Protein AF-A0A9D6HXP7-F1 (afdb_monomer_lite)

pLDDT: mean 89.32, std 8.91, range [47.25, 97.12]

Sequence (141 aa):
MLRRIKGFTLIELMIVIAIIAILAMILVPNFLKARAQGQYSACQSNAKNIATALEMYSTDNDGHYPVSGATGTALLVSGNYIKTAMPKCPSAGTDTFSAQYKSASNPDTYSFYCTGSSHKQVLGNTDGPYVSDGQVYRLKQ

Secondary structure (DSSP, 8-state):
-----PPPPHHHHHHHHHHHHHHHHHHHHHHHHHHHHHHHHHHHHHHHHHHHHHHHHHHHTTTPPPPSSHHHHHHHHHTTSSSSSPPPPTTTSS--HHHH-EEEETTEEEEEE---HHHHHHHTS----EEETTEEE----

Foldseek 3Di:
DDDPDDDDDPVNVVVVVVVVVVVCVVVVVVVVLVVLVVLQVVQVVLVLLLLQLQVVVCVVVVNAGFAAALVRSVCSDVVCSDPHDRDARPAVRGDQFRHFWHFDVVVTKIKTAGDGPSQCSVLVHDTGQIDIPSDGDRPHD

Radius of gyration: 24.06 Å; chains: 1; bounding box: 82×29×58 Å

Structure (mmCIF, N/CA/C/O backbone):
data_AF-A0A9D6HXP7-F1
#
_entry.id   AF-A0A9D6HXP7-F1
#
loop_
_atom_site.group_PDB
_atom_site.id
_atom_site.type_symbol
_atom_site.label_atom_id
_atom_site.label_alt_id
_atom_site.label_comp_id
_atom_site.label_asym_id
_atom_site.label_entity_id
_atom_site.label_seq_id
_atom_site.pdbx_PDB_ins_code
_atom_site.Cartn_x
_atom_site.Cartn_y
_atom_site.Cartn_z
_atom_site.occupancy
_atom_site.B_iso_or_equiv
_atom_site.auth_seq_id
_atom_site.auth_comp_id
_atom_site.auth_asym_id
_atom_site.auth_atom_id
_atom_site.pdbx_PDB_model_num
ATOM 1 N N . MET A 1 1 ? -61.095 18.741 22.597 1.00 51.03 1 MET A N 1
ATOM 2 C CA . MET A 1 1 ? -60.525 17.567 23.296 1.00 51.03 1 MET A CA 1
ATOM 3 C C . MET A 1 1 ? -59.002 17.682 23.236 1.00 51.03 1 MET A C 1
ATOM 5 O O . MET A 1 1 ? -58.414 17.368 22.211 1.00 51.03 1 MET A O 1
ATOM 9 N N . LEU A 1 2 ? -58.366 18.265 24.259 1.00 60.69 2 LEU A N 1
ATOM 10 C CA . LEU A 1 2 ? -56.913 18.485 24.270 1.00 60.69 2 LEU A CA 1
ATOM 11 C C . LEU A 1 2 ? -56.204 17.172 24.621 1.00 60.69 2 LEU A C 1
ATOM 13 O O . LEU A 1 2 ? -56.319 16.660 25.733 1.00 60.69 2 LEU A O 1
ATOM 17 N N . ARG A 1 3 ? -55.510 16.603 23.634 1.00 68.75 3 ARG A N 1
ATOM 18 C CA . ARG A 1 3 ? -54.715 15.376 23.758 1.00 68.75 3 ARG A CA 1
ATOM 19 C C . ARG A 1 3 ? -53.552 15.647 24.723 1.00 68.75 3 ARG A C 1
ATOM 21 O O . ARG A 1 3 ? -52.686 16.459 24.413 1.00 68.75 3 ARG A O 1
ATOM 28 N N . ARG A 1 4 ? -53.514 14.980 25.885 1.00 67.00 4 ARG A N 1
ATOM 29 C CA . ARG A 1 4 ? -52.325 14.985 26.757 1.00 67.00 4 ARG A CA 1
ATOM 30 C C . ARG A 1 4 ? -51.175 14.310 26.015 1.00 67.00 4 ARG A C 1
ATOM 32 O O . ARG A 1 4 ? -51.197 13.098 25.809 1.00 67.00 4 ARG A O 1
ATOM 39 N N . ILE A 1 5 ? -50.183 15.096 25.621 1.00 69.00 5 ILE A N 1
ATOM 40 C CA . ILE A 1 5 ? -48.919 14.592 25.093 1.00 69.00 5 ILE A CA 1
ATOM 41 C C . ILE A 1 5 ? -48.111 14.115 26.306 1.00 69.00 5 ILE A C 1
ATOM 43 O O . ILE A 1 5 ? -47.814 14.906 27.200 1.00 69.00 5 ILE A O 1
ATOM 47 N N . LYS A 1 6 ? -47.825 12.812 26.396 1.00 76.56 6 LYS A N 1
ATOM 48 C CA . LYS A 1 6 ? -46.906 12.271 27.410 1.00 76.56 6 LYS A CA 1
ATOM 49 C C . LYS A 1 6 ? -45.496 12.790 27.098 1.00 76.56 6 LYS A C 1
ATOM 51 O O . LYS A 1 6 ? -45.008 12.567 25.995 1.00 76.56 6 LYS A O 1
ATOM 56 N N . GLY A 1 7 ? -44.881 13.504 28.040 1.00 78.12 7 GLY A N 1
ATOM 57 C CA . GLY A 1 7 ? -43.479 13.923 27.953 1.00 78.12 7 GLY A CA 1
ATOM 58 C C . GLY A 1 7 ? -42.528 12.784 28.330 1.00 78.12 7 GLY A C 1
ATOM 59 O O . GLY A 1 7 ? -42.898 11.913 29.115 1.00 78.12 7 GLY A O 1
ATOM 60 N N . PHE A 1 8 ? -41.320 12.79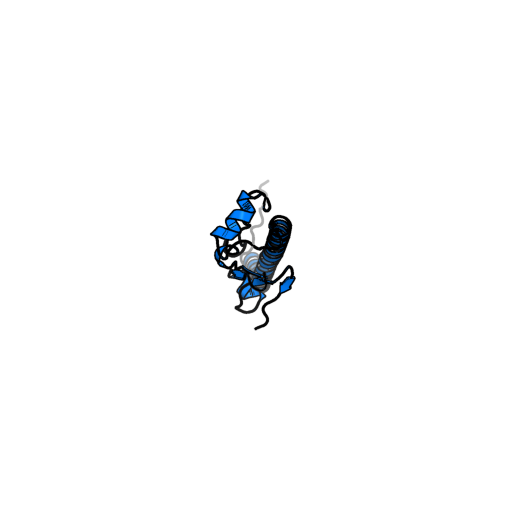8 27.766 1.00 80.56 8 PHE A N 1
ATOM 61 C CA . PHE A 1 8 ? -40.235 11.878 28.121 1.00 80.56 8 PHE A CA 1
ATOM 62 C C . PHE A 1 8 ? -39.767 12.136 29.559 1.00 80.56 8 PHE A C 1
ATOM 64 O O . PHE A 1 8 ? -39.619 13.294 29.958 1.00 80.56 8 PHE A O 1
ATOM 71 N N . THR A 1 9 ? -39.507 11.084 30.336 1.00 91.00 9 THR A N 1
ATOM 72 C CA . THR A 1 9 ? -38.890 11.255 31.657 1.00 91.00 9 THR A CA 1
ATOM 73 C C . THR A 1 9 ? -37.378 11.459 31.517 1.00 91.00 9 THR A C 1
ATOM 75 O O . THR A 1 9 ? -36.731 10.883 30.640 1.00 91.00 9 THR A O 1
ATOM 78 N N . LEU A 1 10 ? -36.783 12.277 32.394 1.00 89.38 10 LEU A N 1
ATOM 79 C CA . LEU A 1 10 ? -35.327 12.489 32.422 1.00 89.38 10 LEU A CA 1
ATOM 80 C C . LEU A 1 10 ? -34.560 11.172 32.621 1.00 89.38 10 LEU A C 1
ATOM 82 O O . LEU A 1 10 ? -33.501 10.978 32.029 1.00 89.38 10 LEU A O 1
ATOM 86 N N . ILE A 1 11 ? -35.117 10.256 33.418 1.00 93.06 11 ILE A N 1
ATOM 87 C CA . ILE A 1 11 ? -34.499 8.960 33.701 1.00 93.06 11 ILE A CA 1
ATOM 88 C C . ILE A 1 11 ? -34.509 8.026 32.484 1.00 93.06 11 ILE A C 1
ATOM 90 O O . ILE A 1 11 ? -33.498 7.377 32.224 1.00 93.06 11 ILE A O 1
ATOM 94 N N . GLU A 1 12 ? -35.589 8.006 31.692 1.00 91.62 12 GLU A N 1
ATOM 95 C CA . GLU A 1 12 ? -35.627 7.247 30.432 1.00 91.62 12 GLU A CA 1
ATOM 96 C C . GLU A 1 12 ? -34.541 7.727 29.472 1.00 91.62 12 GLU A C 1
ATOM 98 O O . GLU A 1 12 ? -33.840 6.911 28.877 1.00 91.62 12 GLU A O 1
ATOM 103 N N . LEU A 1 13 ? -34.341 9.043 29.362 1.00 90.81 13 LEU A N 1
ATOM 104 C CA . LEU A 1 13 ? -33.300 9.588 28.495 1.00 90.81 13 LEU A CA 1
ATOM 105 C C . LEU A 1 13 ? -31.888 9.257 29.012 1.00 90.81 13 LEU A C 1
ATOM 107 O O . LEU A 1 13 ? -31.019 8.901 28.215 1.00 90.81 13 LEU A O 1
ATOM 111 N N . MET A 1 14 ? -31.658 9.323 30.329 1.00 93.25 14 MET A N 1
ATOM 112 C CA . MET A 1 14 ? -30.351 9.012 30.927 1.00 93.25 14 MET A CA 1
ATOM 113 C C . MET A 1 14 ? -29.926 7.556 30.708 1.00 93.25 14 MET A C 1
ATOM 115 O O . MET A 1 14 ? -28.765 7.299 30.391 1.00 93.25 14 MET A O 1
ATOM 119 N N . ILE A 1 15 ? -30.845 6.599 30.844 1.00 95.19 15 ILE A N 1
ATOM 120 C CA . ILE A 1 15 ? -30.519 5.178 30.644 1.00 95.19 15 ILE A CA 1
ATOM 121 C C . ILE A 1 15 ? -30.169 4.911 29.174 1.00 95.19 15 ILE A C 1
ATOM 123 O O . ILE A 1 15 ? -29.226 4.175 28.884 1.00 95.19 15 ILE A O 1
ATOM 127 N N . VAL A 1 16 ? -30.872 5.550 28.234 1.00 95.75 16 VAL A N 1
ATOM 128 C CA . VAL A 1 16 ? -30.620 5.379 26.796 1.00 95.75 16 VAL A CA 1
ATOM 129 C C . VAL A 1 16 ? -29.220 5.855 26.414 1.00 95.75 16 VAL A C 1
ATOM 131 O O . VAL A 1 16 ? -28.476 5.113 25.770 1.00 95.75 16 VAL A O 1
ATOM 134 N N . ILE A 1 17 ? -28.819 7.055 26.845 1.00 96.25 17 ILE A N 1
ATOM 135 C CA . ILE A 1 17 ? -27.473 7.563 26.540 1.00 96.25 17 ILE A CA 1
ATOM 136 C C . ILE A 1 17 ? -26.381 6.726 27.218 1.00 96.25 17 ILE A C 1
ATOM 138 O O . ILE A 1 17 ? -25.320 6.532 26.626 1.00 96.25 17 ILE A O 1
ATOM 142 N N . ALA A 1 18 ? -26.648 6.175 28.409 1.00 96.44 18 ALA A N 1
ATOM 143 C CA . ALA A 1 18 ? -25.711 5.298 29.105 1.00 96.44 18 ALA A CA 1
ATOM 144 C C . ALA A 1 18 ? -25.451 4.005 28.316 1.00 96.44 18 ALA A C 1
ATOM 146 O O . ALA A 1 18 ? -24.300 3.614 28.130 1.00 96.44 18 ALA A O 1
ATOM 147 N N . ILE A 1 19 ? -26.502 3.375 27.782 1.00 96.62 19 ILE A N 1
ATOM 148 C CA . ILE A 1 19 ? -26.364 2.160 26.965 1.00 96.62 19 ILE A CA 1
ATOM 149 C C . ILE A 1 19 ? -25.636 2.469 25.648 1.00 96.62 19 ILE A C 1
ATOM 151 O O . ILE A 1 19 ? -24.715 1.740 25.275 1.00 96.62 19 ILE A O 1
ATOM 155 N N . ILE A 1 20 ? -25.984 3.568 24.965 1.00 96.75 20 ILE A N 1
ATOM 156 C CA . ILE A 1 20 ? -25.305 3.987 23.725 1.00 96.75 20 ILE A CA 1
ATOM 157 C C . ILE A 1 20 ? -23.809 4.228 23.976 1.00 96.75 20 ILE A C 1
ATOM 159 O O . ILE A 1 20 ? -22.985 3.801 23.168 1.00 96.75 20 ILE A O 1
ATOM 163 N N . ALA A 1 21 ? -23.443 4.857 25.098 1.00 96.94 21 ALA A N 1
ATOM 164 C CA . ALA A 1 21 ? -22.048 5.119 25.446 1.00 96.94 21 ALA A CA 1
ATOM 165 C C . ALA A 1 21 ? -21.233 3.825 25.617 1.00 96.94 21 ALA A C 1
ATOM 167 O O . ALA A 1 21 ? -20.122 3.729 25.093 1.00 96.94 21 ALA A O 1
ATOM 168 N N . ILE A 1 22 ? -21.794 2.813 26.288 1.00 96.38 22 ILE A N 1
ATOM 169 C CA . ILE A 1 22 ? -21.139 1.508 26.474 1.00 96.38 22 ILE A CA 1
ATOM 170 C C . ILE A 1 22 ? -20.915 0.820 25.120 1.00 96.38 22 ILE A C 1
ATOM 172 O O . ILE A 1 22 ? -19.812 0.350 24.835 1.00 96.38 22 ILE A O 1
ATOM 176 N N . LEU A 1 23 ? -21.935 0.803 24.256 1.00 97.12 23 LEU A N 1
ATOM 177 C CA . LEU A 1 23 ? -21.834 0.190 22.929 1.00 97.12 23 LEU A CA 1
ATOM 178 C C . LEU A 1 23 ? -20.821 0.918 22.035 1.00 97.12 23 LEU A C 1
ATOM 180 O O . LEU A 1 23 ? -20.002 0.276 21.373 1.00 97.12 23 LEU A O 1
ATOM 184 N N . ALA A 1 24 ? -20.834 2.253 22.041 1.00 95.94 24 ALA A N 1
ATOM 185 C CA . ALA A 1 24 ? -19.909 3.066 21.258 1.00 95.94 24 ALA A CA 1
ATOM 186 C C . ALA A 1 24 ? -18.447 2.832 21.671 1.00 95.94 24 ALA A C 1
ATOM 188 O O . ALA A 1 24 ? -17.575 2.744 20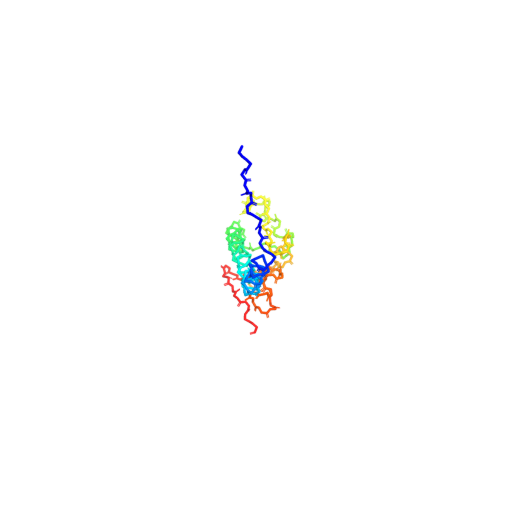.806 1.00 95.94 24 ALA A O 1
ATOM 189 N N . MET A 1 25 ? -18.178 2.666 22.970 1.00 95.88 25 MET A N 1
ATOM 190 C CA . MET A 1 25 ? -16.825 2.459 23.493 1.00 95.88 25 MET A CA 1
ATOM 191 C C . MET A 1 25 ? -16.169 1.177 22.951 1.00 95.88 25 MET A C 1
ATOM 193 O O . MET A 1 25 ? -14.976 1.175 22.658 1.00 95.88 25 MET A O 1
ATOM 197 N N . ILE A 1 26 ? -16.948 0.110 22.751 1.00 94.94 26 ILE A N 1
ATOM 198 C CA . ILE A 1 26 ? -16.467 -1.153 22.163 1.00 94.94 26 ILE A CA 1
ATOM 199 C C . ILE A 1 26 ? -16.375 -1.045 20.633 1.00 94.94 26 ILE A C 1
ATOM 201 O O . ILE A 1 26 ? -15.443 -1.562 20.012 1.00 94.94 26 ILE A O 1
ATOM 205 N N . LEU A 1 27 ? -17.335 -0.361 20.007 1.00 95.31 27 LEU A N 1
ATOM 206 C CA . LEU A 1 27 ? -17.472 -0.324 18.552 1.00 95.31 27 LEU A CA 1
ATOM 207 C C . LEU A 1 27 ? -16.426 0.570 17.872 1.00 95.31 27 LEU A C 1
ATOM 209 O O . LEU A 1 27 ? -15.866 0.177 16.848 1.00 95.31 27 LEU A O 1
ATOM 213 N N . VAL A 1 28 ? -16.127 1.746 18.432 1.00 94.25 28 VAL A N 1
ATOM 214 C CA . VAL A 1 28 ? -15.201 2.729 17.839 1.00 94.25 28 VAL A CA 1
ATOM 215 C C . VAL A 1 28 ? -13.797 2.165 17.557 1.00 94.25 28 VAL A C 1
ATOM 217 O O . VAL A 1 28 ? -13.358 2.274 16.408 1.00 94.25 28 VAL A O 1
ATOM 220 N N . PRO A 1 29 ? -13.073 1.539 18.509 1.00 91.31 29 PRO A N 1
ATOM 221 C CA . PRO A 1 29 ? -11.726 1.034 18.231 1.00 91.31 29 PRO A CA 1
ATOM 222 C C . PRO A 1 29 ? -11.730 -0.069 17.164 1.00 91.31 29 PRO A C 1
ATOM 224 O O . PRO A 1 29 ? -10.848 -0.106 16.301 1.00 91.31 29 PRO A O 1
ATOM 227 N N . ASN A 1 30 ? -12.750 -0.932 17.168 1.00 93.69 30 ASN A N 1
ATOM 228 C CA . ASN A 1 30 ? -12.880 -1.990 16.171 1.00 93.69 30 ASN A CA 1
ATOM 229 C C . ASN A 1 30 ? -13.182 -1.423 14.773 1.00 93.69 30 ASN A C 1
ATOM 231 O O . ASN A 1 30 ? -12.584 -1.847 13.784 1.00 93.69 30 ASN A O 1
ATOM 235 N N . PHE A 1 31 ? -14.051 -0.413 14.690 1.00 93.88 31 PHE A N 1
ATOM 236 C CA . PHE A 1 31 ? -14.367 0.275 13.440 1.00 93.88 31 PHE A CA 1
ATOM 237 C C . PHE A 1 31 ? -13.140 0.967 12.832 1.00 93.88 31 PHE A C 1
ATOM 239 O O . PHE A 1 31 ? -12.899 0.851 11.629 1.00 93.88 31 PHE A O 1
ATOM 246 N N . LEU A 1 32 ? -12.319 1.633 13.651 1.00 92.75 32 LEU A N 1
ATOM 247 C CA . LEU A 1 32 ? -11.080 2.265 13.186 1.00 92.75 32 LEU A CA 1
ATOM 248 C C . LEU A 1 32 ? -10.098 1.235 12.612 1.00 92.75 32 LEU A C 1
ATOM 250 O O . LEU A 1 32 ? -9.538 1.459 11.537 1.00 92.75 32 LEU A O 1
ATOM 254 N N . LYS A 1 33 ? -9.944 0.080 13.271 1.00 91.94 33 LYS A N 1
ATOM 255 C CA . LYS A 1 33 ? -9.107 -1.020 12.772 1.00 91.94 33 LYS A CA 1
ATOM 256 C C . LYS A 1 33 ? -9.640 -1.595 11.457 1.00 91.94 33 LYS A C 1
ATOM 258 O O . LYS A 1 33 ? -8.869 -1.798 10.521 1.00 91.94 33 LYS A O 1
ATOM 263 N N . ALA A 1 34 ? -10.951 -1.818 11.359 1.00 94.44 34 ALA A N 1
ATOM 264 C CA . ALA A 1 34 ? -11.589 -2.315 10.141 1.00 94.44 34 ALA A CA 1
ATOM 265 C C . ALA A 1 34 ? -11.416 -1.339 8.965 1.00 94.44 34 ALA A C 1
ATOM 267 O O . ALA A 1 34 ? -11.077 -1.750 7.855 1.00 94.44 34 ALA A O 1
ATOM 268 N N . ARG A 1 35 ? -11.566 -0.032 9.214 1.00 94.44 35 ARG A N 1
ATOM 269 C CA . ARG A 1 35 ? -11.321 1.012 8.211 1.00 94.44 35 ARG A CA 1
ATOM 270 C C . ARG A 1 35 ? -9.869 1.011 7.732 1.00 94.44 35 ARG A C 1
ATOM 272 O O . ARG A 1 35 ? -9.636 1.064 6.525 1.00 94.44 35 ARG A O 1
ATOM 279 N N . ALA A 1 36 ? -8.909 0.919 8.653 1.00 94.00 36 ALA A N 1
ATOM 280 C CA . ALA A 1 36 ? -7.489 0.850 8.316 1.00 94.00 36 ALA A CA 1
ATOM 281 C C . ALA A 1 36 ? -7.167 -0.385 7.457 1.00 94.00 36 ALA A C 1
ATOM 283 O O . ALA A 1 36 ? -6.470 -0.274 6.447 1.00 94.00 36 ALA A O 1
ATOM 284 N N . GLN A 1 37 ? -7.748 -1.540 7.798 1.00 93.38 37 GLN A N 1
ATOM 285 C CA . GLN A 1 37 ? -7.630 -2.768 7.011 1.00 93.38 37 GLN A CA 1
ATOM 286 C C . GLN A 1 37 ? -8.212 -2.611 5.598 1.00 93.38 37 GLN A C 1
ATOM 288 O O . GLN A 1 37 ? -7.598 -3.065 4.632 1.00 93.38 37 GLN A O 1
ATOM 293 N N . GLY A 1 38 ? -9.360 -1.939 5.458 1.00 94.94 38 GLY A N 1
ATOM 294 C CA . GLY A 1 38 ? -9.967 -1.645 4.157 1.00 94.94 38 GLY A CA 1
ATOM 295 C C . GLY A 1 38 ? -9.089 -0.741 3.288 1.00 94.94 38 GLY A C 1
ATOM 296 O O . GLY A 1 38 ? -8.857 -1.040 2.118 1.00 94.94 38 GLY A O 1
ATOM 297 N N . GLN A 1 39 ? -8.522 0.320 3.871 1.00 94.88 39 GLN A N 1
ATOM 298 C CA . GLN A 1 39 ? -7.572 1.195 3.173 1.00 94.88 39 GLN A CA 1
ATOM 299 C C . GLN A 1 39 ? -6.308 0.438 2.741 1.00 94.88 39 GLN A C 1
ATOM 301 O O . GLN A 1 39 ? -5.849 0.608 1.614 1.00 94.88 39 GLN A O 1
ATOM 306 N N . TYR A 1 40 ? -5.773 -0.432 3.601 1.00 93.12 40 TYR A N 1
ATOM 307 C CA . TYR A 1 40 ? -4.614 -1.260 3.269 1.00 93.12 40 TYR A CA 1
ATOM 308 C C . TYR A 1 40 ? -4.912 -2.266 2.143 1.00 93.12 40 TYR A C 1
ATOM 310 O O . TYR A 1 40 ? -4.103 -2.431 1.231 1.00 93.12 40 TYR A O 1
ATOM 318 N N . SER A 1 41 ? -6.089 -2.896 2.147 1.00 93.25 41 SER A N 1
ATOM 319 C CA . SER A 1 41 ? -6.522 -3.801 1.070 1.00 93.25 41 SER A CA 1
ATOM 320 C C . SER A 1 41 ? -6.673 -3.077 -0.277 1.00 93.25 41 SER A C 1
ATOM 322 O O . SER A 1 41 ? -6.274 -3.599 -1.323 1.00 93.25 41 SER A O 1
ATOM 324 N N . ALA A 1 42 ? -7.158 -1.834 -0.260 1.00 93.94 42 ALA A N 1
ATOM 325 C CA . ALA A 1 42 ? -7.178 -0.987 -1.448 1.00 93.94 42 ALA A CA 1
ATOM 326 C C . ALA A 1 42 ? -5.754 -0.658 -1.943 1.00 93.94 42 ALA A C 1
ATOM 328 O O . ALA A 1 42 ? -5.484 -0.787 -3.136 1.00 93.94 42 ALA A O 1
ATOM 329 N N . CYS A 1 43 ? -4.809 -0.342 -1.045 1.00 93.31 43 CYS A N 1
ATOM 330 C CA . CYS A 1 43 ? -3.393 -0.187 -1.411 1.00 93.31 43 CYS A CA 1
ATOM 331 C C . CYS A 1 43 ? -2.794 -1.453 -2.035 1.00 93.31 43 CYS A C 1
ATOM 333 O O . CYS A 1 43 ? -2.038 -1.345 -2.994 1.00 93.31 43 CYS A O 1
ATOM 335 N N . GLN A 1 44 ? -3.133 -2.646 -1.538 1.00 92.38 44 GLN A N 1
ATOM 336 C CA . GLN A 1 44 ? -2.701 -3.912 -2.148 1.00 92.38 44 GLN A CA 1
ATOM 337 C C . GLN A 1 44 ? -3.210 -4.076 -3.577 1.00 92.38 44 GLN A C 1
ATOM 339 O O . GLN A 1 44 ? -2.461 -4.516 -4.444 1.00 92.38 44 GLN A O 1
ATOM 344 N N . SER A 1 45 ? -4.458 -3.697 -3.835 1.00 93.31 45 SER A N 1
ATOM 345 C CA . SER A 1 45 ? -5.029 -3.748 -5.184 1.00 93.31 45 SER A CA 1
ATOM 346 C C . SER A 1 45 ? -4.327 -2.759 -6.118 1.00 93.31 45 SER A C 1
ATOM 348 O O . SER A 1 45 ? -3.925 -3.125 -7.219 1.00 93.31 45 SER A O 1
ATOM 350 N N . ASN A 1 46 ? -4.080 -1.535 -5.643 1.00 93.19 46 ASN A N 1
ATOM 351 C CA . ASN A 1 46 ? -3.310 -0.530 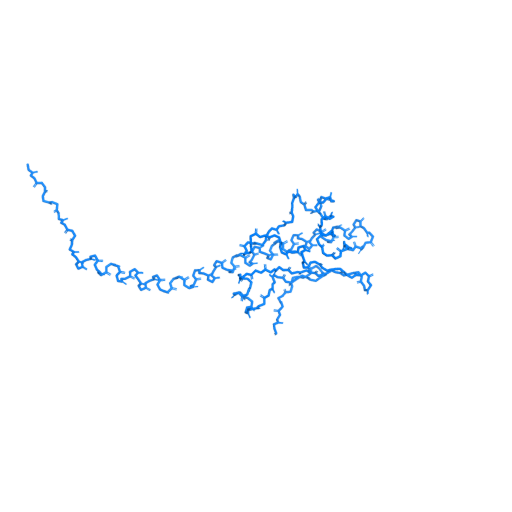-6.378 1.00 93.19 46 ASN A CA 1
ATOM 352 C C . ASN A 1 46 ? -1.884 -1.011 -6.682 1.00 93.19 46 ASN A C 1
ATOM 354 O O . ASN A 1 46 ? -1.420 -0.869 -7.808 1.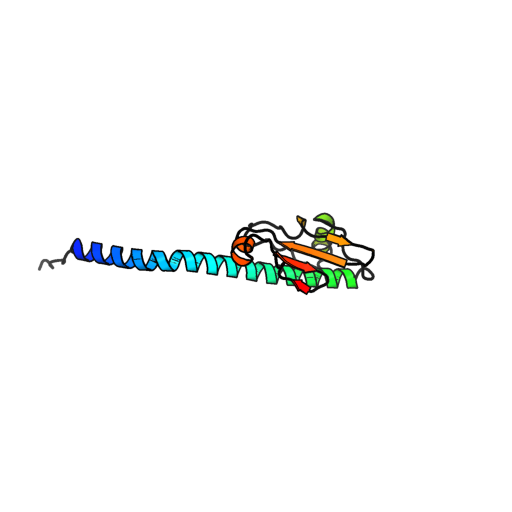00 93.19 46 ASN A O 1
ATOM 358 N N . ALA A 1 47 ? -1.215 -1.632 -5.708 1.00 93.06 47 ALA A N 1
ATOM 359 C CA . ALA A 1 47 ? 0.123 -2.182 -5.884 1.00 93.06 47 ALA A CA 1
ATOM 360 C C . ALA A 1 47 ? 0.157 -3.293 -6.944 1.00 93.06 47 ALA A C 1
ATOM 362 O O . ALA A 1 47 ? 1.046 -3.301 -7.784 1.00 93.06 47 ALA A O 1
ATOM 363 N N . LYS A 1 48 ? -0.836 -4.191 -6.972 1.00 92.50 48 LYS A N 1
ATOM 364 C CA . LYS A 1 48 ? -0.946 -5.216 -8.026 1.00 92.50 48 LYS A CA 1
ATOM 365 C C . LYS A 1 48 ? -1.153 -4.609 -9.415 1.00 92.50 48 LYS A C 1
ATOM 367 O O . LYS A 1 48 ? -0.551 -5.080 -10.376 1.00 92.50 48 LYS A O 1
ATOM 372 N N . ASN A 1 49 ? -1.963 -3.556 -9.518 1.00 92.81 49 ASN A N 1
ATOM 373 C CA . ASN A 1 49 ? -2.170 -2.849 -10.783 1.00 92.81 49 ASN A CA 1
ATOM 374 C C . ASN A 1 49 ? -0.870 -2.195 -11.277 1.00 92.81 49 ASN A C 1
ATOM 376 O O . ASN A 1 49 ? -0.548 -2.305 -12.455 1.00 92.81 49 ASN A O 1
ATOM 380 N N . ILE A 1 50 ? -0.100 -1.568 -10.379 1.00 93.31 50 ILE A N 1
ATOM 381 C CA . ILE A 1 50 ? 1.213 -0.990 -10.711 1.00 93.31 50 ILE A CA 1
ATOM 382 C C . ILE A 1 50 ? 2.206 -2.083 -11.117 1.00 93.31 50 ILE A C 1
ATOM 384 O O . ILE A 1 50 ? 2.900 -1.924 -12.112 1.00 93.31 50 ILE A O 1
ATOM 388 N N . ALA A 1 51 ? 2.259 -3.196 -10.379 1.00 93.50 51 ALA A N 1
ATOM 389 C CA . ALA A 1 51 ? 3.115 -4.331 -10.717 1.00 93.50 51 ALA A CA 1
ATOM 390 C C . ALA A 1 51 ? 2.801 -4.854 -12.125 1.00 93.50 51 ALA A C 1
ATOM 392 O O . ALA A 1 51 ? 3.694 -4.974 -12.947 1.00 93.50 51 ALA A O 1
ATOM 393 N N . THR A 1 52 ? 1.518 -5.047 -12.439 1.00 93.50 52 THR A N 1
ATOM 394 C CA . THR A 1 52 ? 1.084 -5.467 -13.782 1.00 93.50 52 THR A CA 1
ATOM 395 C C . THR A 1 52 ? 1.519 -4.463 -14.855 1.00 93.50 52 THR A C 1
ATOM 397 O O . THR A 1 52 ? 1.997 -4.863 -15.909 1.00 93.50 52 THR A O 1
ATOM 400 N N . ALA A 1 53 ? 1.401 -3.160 -14.586 1.00 94.12 53 ALA A N 1
ATOM 401 C CA . ALA A 1 53 ? 1.854 -2.120 -15.509 1.00 94.12 53 ALA A CA 1
ATOM 402 C C . ALA A 1 53 ? 3.380 -2.130 -15.719 1.00 94.12 53 ALA A C 1
ATOM 404 O O . ALA A 1 53 ? 3.839 -1.872 -16.828 1.00 94.12 53 ALA A O 1
ATOM 405 N N . LEU A 1 54 ? 4.162 -2.437 -14.680 1.00 94.00 54 LEU A N 1
ATOM 406 C CA . LEU A 1 54 ? 5.619 -2.573 -14.766 1.00 94.00 54 LEU A CA 1
ATOM 407 C C . LEU A 1 54 ? 6.036 -3.798 -15.584 1.00 94.00 54 LEU A C 1
ATOM 409 O O . LEU A 1 54 ? 6.939 -3.684 -16.404 1.00 94.00 54 LEU A O 1
ATOM 413 N N . GLU A 1 55 ? 5.355 -4.931 -15.413 1.00 93.69 55 GLU A N 1
ATOM 414 C CA . GLU A 1 55 ? 5.584 -6.139 -16.220 1.00 93.69 55 GLU A CA 1
ATOM 415 C C . GLU A 1 55 ? 5.239 -5.905 -17.699 1.00 93.69 55 GLU A C 1
ATOM 417 O O . GLU A 1 55 ? 5.985 -6.301 -18.595 1.00 93.69 55 GLU A O 1
ATOM 422 N N . MET A 1 56 ? 4.135 -5.198 -17.972 1.00 93.94 56 MET A N 1
ATOM 423 C CA . MET A 1 56 ? 3.791 -4.781 -19.334 1.00 93.94 56 MET A CA 1
ATOM 424 C C . MET A 1 56 ? 4.860 -3.853 -19.924 1.00 93.94 56 MET A C 1
ATOM 426 O O . MET A 1 56 ? 5.293 -4.070 -21.050 1.00 93.94 56 MET A O 1
ATOM 430 N N . TYR A 1 57 ? 5.326 -2.862 -19.157 1.00 94.44 57 TYR A N 1
ATOM 431 C CA . TYR A 1 57 ? 6.403 -1.974 -19.594 1.00 94.44 57 TYR A CA 1
ATOM 432 C C . TYR A 1 57 ? 7.680 -2.757 -19.910 1.00 94.44 57 TYR A C 1
ATOM 434 O O . TYR A 1 57 ? 8.286 -2.532 -20.952 1.00 94.44 57 TYR A O 1
ATOM 442 N N . SER A 1 58 ? 8.086 -3.675 -19.032 1.00 93.88 58 SER A N 1
ATOM 443 C CA . SER A 1 58 ? 9.278 -4.507 -19.229 1.00 93.88 58 SER A CA 1
ATOM 444 C C . SER A 1 58 ? 9.168 -5.346 -20.503 1.00 93.88 58 SER A C 1
ATOM 446 O O . SER A 1 58 ? 10.107 -5.379 -21.295 1.00 93.88 58 SER A O 1
ATOM 448 N N . THR A 1 59 ? 7.991 -5.926 -20.762 1.00 93.69 59 THR A N 1
ATOM 449 C CA . THR A 1 59 ? 7.716 -6.682 -21.996 1.00 93.69 59 THR A CA 1
ATOM 450 C C . THR A 1 59 ? 7.928 -5.832 -23.254 1.00 93.69 59 THR A C 1
ATOM 452 O O . THR A 1 59 ? 8.489 -6.321 -24.231 1.00 93.69 59 THR A O 1
ATOM 455 N N . ASP A 1 60 ? 7.539 -4.557 -23.216 1.00 94.94 60 ASP A N 1
ATOM 456 C CA . ASP A 1 60 ? 7.663 -3.632 -24.349 1.00 94.94 60 ASP A CA 1
ATOM 457 C C . ASP A 1 60 ? 9.055 -2.963 -24.454 1.00 94.94 60 ASP A C 1
ATOM 459 O O . ASP A 1 60 ? 9.354 -2.332 -25.467 1.00 94.94 60 ASP A O 1
ATOM 463 N N . ASN A 1 61 ? 9.912 -3.080 -23.429 1.00 93.56 61 ASN A N 1
ATOM 464 C CA . ASN A 1 61 ? 11.225 -2.417 -23.336 1.00 93.56 61 ASN A CA 1
ATOM 465 C C . ASN A 1 61 ? 12.380 -3.420 -23.149 1.00 93.56 61 ASN A C 1
ATOM 467 O O . ASN A 1 61 ? 13.273 -3.200 -22.331 1.00 93.56 61 ASN A O 1
ATOM 471 N N . ASP A 1 62 ? 12.359 -4.530 -23.893 1.00 92.94 62 ASP A N 1
ATOM 472 C CA . ASP A 1 62 ? 13.426 -5.548 -23.919 1.00 92.94 62 ASP A CA 1
ATOM 473 C C . ASP A 1 62 ? 13.774 -6.154 -22.541 1.00 92.94 62 ASP A C 1
ATOM 475 O O . ASP A 1 62 ? 14.899 -6.581 -22.292 1.00 92.94 62 ASP A O 1
ATOM 479 N N . GLY A 1 63 ? 12.804 -6.210 -21.626 1.00 90.75 63 GLY A N 1
ATOM 480 C CA . GLY A 1 63 ? 12.989 -6.719 -20.266 1.00 90.75 63 GLY A CA 1
ATOM 481 C C . GLY A 1 63 ? 13.400 -5.657 -19.240 1.00 90.75 63 GLY A C 1
ATOM 482 O O . GLY A 1 63 ? 13.468 -5.961 -18.048 1.00 90.75 63 GLY A O 1
ATOM 483 N N . HIS A 1 64 ? 13.618 -4.406 -19.652 1.00 92.25 64 HIS A N 1
ATOM 484 C CA . HIS A 1 64 ? 14.071 -3.344 -18.757 1.00 92.25 64 HIS A CA 1
ATOM 485 C C . HIS A 1 64 ? 12.923 -2.632 -18.040 1.00 92.25 64 HIS A C 1
ATOM 487 O O . HIS A 1 64 ? 11.917 -2.234 -18.632 1.00 92.25 64 HIS A O 1
ATOM 493 N N . TYR A 1 65 ? 13.114 -2.387 -16.744 1.00 94.00 65 TYR A N 1
ATOM 494 C CA . TYR A 1 65 ? 12.177 -1.610 -15.939 1.00 94.00 65 TYR A CA 1
ATOM 495 C C . TYR A 1 65 ? 12.480 -0.103 -15.989 1.00 94.00 65 TYR A C 1
ATOM 497 O O . TYR A 1 65 ? 13.629 0.302 -16.185 1.00 94.00 65 TYR A O 1
ATOM 505 N N . PRO A 1 66 ? 11.477 0.766 -15.750 1.00 93.75 66 PRO A N 1
ATOM 506 C CA . PRO A 1 66 ? 11.693 2.207 -15.674 1.00 93.75 66 PRO A CA 1
ATOM 507 C C . PRO A 1 66 ? 12.718 2.590 -14.603 1.00 93.75 66 PRO A C 1
ATOM 509 O O . PRO A 1 66 ? 12.846 1.907 -13.585 1.00 93.75 66 PRO A O 1
ATOM 512 N N . VAL A 1 67 ? 13.390 3.730 -14.778 1.00 93.56 67 VAL A N 1
ATOM 513 C CA . VAL A 1 67 ? 14.353 4.269 -13.799 1.00 93.56 67 VAL A CA 1
ATOM 514 C C . VAL A 1 67 ? 13.714 4.562 -12.437 1.00 93.56 67 VAL A C 1
ATOM 516 O O . VAL A 1 67 ? 12.550 4.935 -12.347 1.00 93.56 67 VAL A O 1
ATOM 519 N N . SER A 1 68 ? 14.483 4.436 -11.360 1.00 94.19 68 SER A N 1
ATOM 520 C CA . SER A 1 68 ? 13.995 4.671 -9.995 1.00 94.19 68 SER A CA 1
ATOM 521 C C . SER A 1 68 ? 13.320 6.042 -9.801 1.00 94.19 68 SER A C 1
ATOM 523 O O . SER A 1 68 ? 13.729 7.054 -10.371 1.00 94.19 68 SER A O 1
ATOM 525 N N . GLY A 1 69 ? 12.347 6.090 -8.889 1.00 91.31 69 GLY A N 1
ATOM 526 C CA . GLY A 1 69 ? 11.646 7.305 -8.479 1.00 91.31 69 GLY A CA 1
ATOM 527 C C . GLY A 1 69 ? 10.534 7.769 -9.425 1.00 91.31 69 GLY A C 1
ATOM 528 O O . GLY A 1 69 ? 10.151 7.087 -10.376 1.00 91.31 69 GLY A O 1
ATOM 529 N N . ALA A 1 70 ? 10.026 8.975 -9.146 1.00 89.31 70 ALA A N 1
ATOM 530 C CA . ALA A 1 70 ? 8.829 9.520 -9.786 1.00 89.31 70 ALA A CA 1
ATOM 531 C C . ALA A 1 70 ? 8.946 9.657 -11.313 1.00 89.31 70 ALA A C 1
ATOM 533 O O . ALA A 1 70 ? 7.958 9.487 -12.027 1.00 89.31 70 ALA A O 1
ATOM 534 N N . THR A 1 71 ? 10.152 9.938 -11.811 1.00 90.25 71 THR A N 1
ATOM 535 C CA . THR A 1 71 ? 10.417 10.099 -13.243 1.00 90.25 71 THR A CA 1
ATOM 536 C C . THR A 1 71 ? 10.174 8.807 -14.015 1.00 90.25 71 THR A C 1
ATOM 538 O O . THR A 1 71 ? 9.509 8.845 -15.045 1.00 90.25 71 THR A O 1
ATOM 541 N N . GLY A 1 72 ? 10.650 7.656 -13.526 1.00 89.19 72 GLY A N 1
ATOM 542 C CA . GLY A 1 72 ? 10.410 6.395 -14.230 1.00 89.19 72 GLY A CA 1
ATOM 543 C C . GLY A 1 72 ? 8.968 5.937 -14.107 1.00 89.19 72 GLY A C 1
ATOM 544 O O . GLY A 1 72 ? 8.375 5.500 -15.086 1.00 89.19 72 GLY A O 1
ATOM 545 N N . THR A 1 73 ? 8.336 6.139 -12.954 1.00 90.44 73 THR A N 1
ATOM 546 C CA . THR A 1 73 ? 6.908 5.843 -12.826 1.00 90.44 73 THR A CA 1
ATOM 547 C C . THR A 1 73 ? 6.010 6.738 -13.681 1.00 90.44 73 THR A C 1
ATOM 549 O O . THR A 1 73 ? 4.919 6.319 -14.061 1.00 90.44 73 THR A O 1
ATOM 552 N N . ALA A 1 74 ? 6.451 7.949 -14.035 1.00 92.12 74 ALA A N 1
ATOM 553 C CA . ALA A 1 74 ? 5.726 8.801 -14.975 1.00 92.12 74 ALA A CA 1
ATOM 554 C C . ALA A 1 74 ? 5.673 8.191 -16.387 1.00 92.12 74 ALA A C 1
ATOM 556 O O . ALA A 1 74 ? 4.685 8.404 -17.088 1.00 92.12 74 ALA A O 1
ATOM 557 N N . LEU A 1 75 ? 6.667 7.375 -16.768 1.00 92.06 75 LEU A N 1
ATOM 558 C CA . LEU A 1 75 ? 6.675 6.639 -18.038 1.00 92.06 75 LEU A CA 1
ATOM 559 C C . LEU A 1 75 ? 5.551 5.600 -18.117 1.00 92.06 75 LEU A C 1
ATOM 561 O O . LEU A 1 75 ? 5.027 5.338 -19.194 1.00 92.06 75 LEU A O 1
ATOM 565 N N . LEU A 1 76 ? 5.123 5.053 -16.975 1.00 91.62 76 LEU A N 1
ATOM 566 C CA . LEU A 1 76 ? 3.981 4.135 -16.918 1.00 91.62 76 LEU A CA 1
ATOM 567 C C . LEU A 1 76 ? 2.668 4.843 -17.266 1.00 91.62 76 LEU A C 1
ATOM 569 O O . LEU A 1 76 ? 1.761 4.245 -17.842 1.00 91.62 76 LEU A O 1
ATOM 573 N N . VAL A 1 77 ? 2.562 6.125 -16.915 1.00 91.88 77 VAL A N 1
ATOM 574 C CA . VAL A 1 77 ? 1.380 6.940 -17.207 1.00 91.88 77 VAL A CA 1
ATOM 575 C C . VAL A 1 77 ? 1.440 7.464 -18.640 1.00 91.88 77 VAL A C 1
ATOM 577 O O . VAL A 1 77 ? 0.471 7.314 -19.378 1.00 91.88 77 VAL A O 1
ATOM 580 N N . SER A 1 78 ? 2.572 8.032 -19.069 1.00 90.81 78 SER A N 1
ATOM 581 C CA . SER A 1 78 ? 2.717 8.557 -20.435 1.00 90.81 78 SER A CA 1
ATOM 582 C C . SER A 1 78 ? 2.710 7.458 -21.500 1.00 90.81 78 SER A C 1
ATOM 584 O O . SER A 1 78 ? 2.208 7.680 -22.598 1.00 90.81 78 SER A O 1
ATOM 586 N N . GLY A 1 79 ? 3.209 6.266 -21.165 1.00 89.06 79 GLY A N 1
ATOM 587 C CA . GLY A 1 79 ? 3.166 5.069 -22.005 1.00 89.06 79 GLY A CA 1
ATOM 588 C C . GLY A 1 79 ? 1.817 4.342 -22.011 1.00 89.06 79 GLY A C 1
ATOM 589 O O . GLY A 1 79 ? 1.710 3.289 -22.624 1.00 89.06 79 GLY A O 1
ATOM 590 N N . ASN A 1 80 ? 0.779 4.876 -21.353 1.00 91.44 80 ASN A N 1
ATOM 591 C CA . ASN A 1 80 ? -0.567 4.288 -21.256 1.00 91.44 80 ASN A CA 1
ATOM 592 C C . ASN A 1 80 ? -0.659 2.912 -20.565 1.00 91.44 80 ASN A C 1
ATOM 594 O O . ASN A 1 80 ? -1.711 2.272 -20.620 1.00 91.44 80 ASN A O 1
ATOM 598 N N . TYR A 1 81 ? 0.375 2.482 -19.839 1.00 92.19 81 TYR A N 1
ATOM 599 C CA . TYR A 1 81 ? 0.317 1.292 -18.978 1.00 92.19 81 TYR A CA 1
ATOM 600 C C . TYR A 1 81 ? -0.597 1.518 -17.763 1.00 92.19 81 TYR A C 1
ATOM 602 O O . TYR A 1 81 ? -1.202 0.587 -17.232 1.00 92.19 81 TYR A O 1
ATOM 610 N N . ILE A 1 82 ? -0.758 2.779 -17.349 1.00 93.00 82 ILE A N 1
ATOM 611 C CA . ILE A 1 82 ? -1.714 3.224 -16.333 1.00 93.00 82 ILE A CA 1
ATOM 612 C C . ILE A 1 82 ? -2.626 4.296 -16.945 1.00 93.00 82 ILE A C 1
ATOM 614 O O . ILE A 1 82 ? -2.173 5.369 -17.327 1.00 93.00 82 ILE A O 1
ATOM 618 N N . LYS A 1 83 ? -3.938 4.027 -16.993 1.00 80.31 83 LYS A N 1
ATOM 619 C CA . LYS A 1 83 ? -4.920 4.762 -17.821 1.00 80.31 83 LYS A CA 1
ATOM 620 C C . LYS A 1 83 ? -5.118 6.261 -17.538 1.00 80.31 83 LYS A C 1
ATOM 622 O O . LYS A 1 83 ? -5.809 6.917 -18.313 1.00 80.31 83 LYS A O 1
ATOM 627 N N . THR A 1 84 ? -4.644 6.817 -16.422 1.00 80.56 84 THR A N 1
ATOM 628 C CA . THR A 1 84 ? -4.922 8.236 -16.100 1.00 80.56 84 THR A CA 1
ATOM 629 C C . THR A 1 84 ? -3.858 8.862 -15.212 1.00 80.56 84 THR A C 1
ATOM 631 O O . THR A 1 84 ? -3.323 9.915 -15.535 1.00 80.56 84 THR A O 1
ATOM 634 N N . ALA A 1 85 ? -3.567 8.239 -14.075 1.00 88.88 85 ALA A N 1
ATOM 635 C CA . ALA A 1 85 ? -2.578 8.720 -13.122 1.00 88.88 85 ALA A CA 1
ATOM 636 C C . ALA A 1 85 ? -2.180 7.581 -12.186 1.00 88.88 85 ALA A C 1
ATOM 638 O O . ALA A 1 85 ? -2.929 6.611 -12.031 1.00 88.88 85 ALA A O 1
ATOM 639 N N . MET A 1 86 ? -1.037 7.731 -11.518 1.00 90.25 86 MET A N 1
ATOM 640 C CA . MET A 1 86 ? -0.637 6.807 -10.464 1.00 90.25 86 MET A CA 1
ATOM 641 C C . MET A 1 86 ? -1.716 6.761 -9.364 1.00 90.25 86 MET A C 1
ATOM 643 O O . MET A 1 86 ? -2.193 7.818 -8.926 1.00 90.25 86 MET A O 1
ATOM 647 N N . PRO A 1 87 ? -2.138 5.569 -8.905 1.00 92.00 87 PRO A N 1
ATOM 648 C CA . PRO A 1 87 ? -3.132 5.462 -7.852 1.00 92.00 87 PRO A CA 1
ATOM 649 C C . PRO A 1 87 ? -2.628 6.084 -6.548 1.00 92.00 87 PRO A C 1
ATOM 651 O O . PRO A 1 87 ? -1.511 5.849 -6.093 1.00 92.00 87 PRO A O 1
ATOM 654 N N . LYS A 1 88 ? -3.505 6.855 -5.906 1.00 93.12 88 LYS A N 1
ATOM 655 C CA . LYS A 1 88 ? -3.233 7.450 -4.597 1.00 93.12 88 LYS A CA 1
ATOM 656 C C . LYS A 1 88 ? -3.363 6.403 -3.494 1.00 93.12 88 LYS A C 1
ATOM 658 O O . LYS A 1 88 ? -4.205 5.506 -3.557 1.00 93.12 88 LYS A O 1
ATOM 663 N N . CYS A 1 89 ? -2.577 6.570 -2.439 1.00 93.69 89 CYS A N 1
ATOM 664 C CA . CYS A 1 89 ? -2.731 5.835 -1.194 1.00 93.69 89 CYS A CA 1
ATOM 665 C C . CYS A 1 89 ? -4.018 6.296 -0.478 1.00 93.69 89 CYS A C 1
ATOM 667 O O . CYS A 1 89 ? -4.109 7.469 -0.112 1.00 93.69 89 CYS A O 1
ATOM 669 N N . PRO A 1 90 ? -5.006 5.421 -0.202 1.00 93.31 90 PRO A N 1
ATOM 670 C CA . PRO A 1 90 ? -6.228 5.793 0.521 1.00 93.31 90 PRO A CA 1
ATOM 671 C C . PRO A 1 90 ? -5.998 6.192 1.985 1.00 93.31 90 PRO A C 1
ATOM 673 O O . PRO A 1 90 ? -6.915 6.697 2.632 1.00 93.31 90 PRO A O 1
ATOM 676 N N . SER A 1 91 ? -4.800 5.932 2.520 1.00 93.00 91 SER A N 1
ATOM 677 C CA . SER A 1 91 ? -4.380 6.366 3.854 1.00 93.00 91 SER A CA 1
ATOM 678 C C . SER A 1 91 ? -3.746 7.761 3.835 1.00 93.00 91 SER A C 1
ATOM 680 O O . SER A 1 91 ? -4.133 8.614 4.627 1.00 93.00 91 SER A O 1
ATOM 682 N N . ALA A 1 92 ? -2.806 8.011 2.915 1.00 92.00 92 ALA A N 1
ATOM 683 C CA . ALA A 1 92 ? -2.083 9.284 2.829 1.00 92.00 92 ALA A CA 1
ATOM 684 C C . ALA A 1 92 ? -2.823 10.359 2.010 1.00 92.00 92 ALA A C 1
ATOM 686 O O . ALA A 1 92 ? -2.543 11.544 2.151 1.00 92.00 92 ALA A O 1
ATOM 687 N N . GLY A 1 93 ? -3.750 9.965 1.132 1.00 91.94 93 GLY A N 1
ATOM 688 C CA . GLY A 1 93 ? -4.460 10.870 0.219 1.00 91.94 93 GLY A CA 1
ATOM 689 C C . GLY A 1 93 ? -3.624 11.349 -0.976 1.00 91.94 93 GLY A C 1
ATOM 690 O O . GLY A 1 93 ? -4.133 12.067 -1.837 1.00 91.94 93 GLY A O 1
ATOM 691 N N . THR A 1 94 ? -2.363 10.930 -1.061 1.00 93.62 94 THR A N 1
ATOM 692 C CA . THR A 1 94 ? -1.401 11.285 -2.110 1.00 93.62 94 THR A CA 1
ATOM 693 C C . THR A 1 94 ? -0.792 10.030 -2.731 1.00 93.62 94 THR A C 1
ATOM 695 O O . THR A 1 94 ? -0.976 8.917 -2.232 1.00 93.62 94 THR A O 1
ATOM 698 N N . ASP A 1 95 ? -0.099 10.190 -3.856 1.00 92.19 95 ASP A N 1
ATOM 699 C CA . ASP A 1 95 ? 0.734 9.127 -4.413 1.00 92.19 95 ASP A CA 1
ATOM 700 C C . ASP A 1 95 ? 2.011 8.986 -3.576 1.00 92.19 95 ASP A C 1
ATOM 702 O O . ASP A 1 95 ? 2.838 9.896 -3.519 1.00 92.19 95 ASP A O 1
ATOM 706 N N . THR A 1 96 ? 2.152 7.840 -2.916 1.00 93.06 96 THR A N 1
ATOM 707 C CA . THR A 1 96 ? 3.359 7.475 -2.171 1.00 93.06 96 THR A CA 1
ATOM 708 C C . THR A 1 96 ? 4.110 6.305 -2.803 1.00 93.06 96 THR A C 1
ATOM 710 O O . THR A 1 96 ? 5.184 5.963 -2.322 1.00 93.06 96 THR A O 1
ATOM 713 N N . PHE A 1 97 ? 3.596 5.721 -3.892 1.00 92.62 97 PHE A N 1
ATOM 714 C CA . PHE A 1 97 ? 4.238 4.612 -4.598 1.00 92.62 97 PHE A CA 1
ATOM 715 C C . PHE A 1 97 ? 5.410 5.114 -5.441 1.00 92.62 97 PHE A C 1
ATOM 717 O O . PHE A 1 97 ? 6.514 4.582 -5.345 1.00 92.62 97 PHE A O 1
ATOM 724 N N . SER A 1 98 ? 5.196 6.189 -6.206 1.00 92.12 98 SER A N 1
ATOM 725 C CA . SER A 1 98 ? 6.200 6.750 -7.122 1.00 92.12 98 SER A CA 1
ATOM 726 C C . SER A 1 98 ? 7.481 7.185 -6.414 1.00 92.12 98 SER A C 1
ATOM 728 O O . SER A 1 98 ? 8.587 6.971 -6.905 1.00 92.12 98 SER A O 1
ATOM 730 N N . ALA A 1 99 ? 7.349 7.766 -5.219 1.00 90.31 99 ALA A N 1
ATOM 731 C CA . ALA A 1 99 ? 8.494 8.194 -4.417 1.00 90.31 99 ALA A CA 1
ATOM 732 C C . ALA A 1 99 ? 9.349 7.015 -3.919 1.00 90.31 99 ALA A C 1
ATOM 734 O O . ALA A 1 99 ? 10.548 7.175 -3.695 1.00 90.31 99 ALA A O 1
ATOM 735 N N . GLN A 1 100 ? 8.733 5.846 -3.739 1.00 92.69 100 GLN A N 1
ATOM 736 C CA . GLN A 1 100 ? 9.372 4.648 -3.195 1.00 92.69 100 GLN A CA 1
ATOM 737 C C . GLN A 1 100 ? 9.734 3.616 -4.259 1.00 92.69 100 GLN A C 1
ATOM 739 O O . GLN A 1 100 ? 10.284 2.569 -3.927 1.00 92.69 100 GLN A O 1
ATOM 744 N N . TYR A 1 101 ? 9.445 3.905 -5.524 1.00 94.56 101 TYR A N 1
ATOM 745 C CA . TYR A 1 101 ? 9.815 3.046 -6.629 1.00 94.56 101 TYR A CA 1
ATOM 746 C C . TYR A 1 101 ? 11.333 3.015 -6.819 1.00 94.56 101 TYR A C 1
ATOM 748 O O . TYR A 1 101 ? 11.995 4.055 -6.918 1.00 94.56 101 TYR A O 1
ATOM 756 N N . LYS A 1 102 ? 11.879 1.805 -6.868 1.00 94.00 102 LYS A N 1
ATOM 757 C CA . LYS A 1 102 ? 13.286 1.507 -7.095 1.00 94.00 102 LYS A CA 1
ATOM 758 C C . LYS A 1 102 ? 13.396 0.458 -8.187 1.00 94.00 102 LYS A C 1
ATOM 760 O O . LYS A 1 102 ? 12.650 -0.513 -8.196 1.00 94.00 102 LYS A O 1
ATOM 765 N N . SER A 1 103 ? 14.367 0.646 -9.059 1.00 93.12 103 SER A N 1
ATOM 766 C CA . SER A 1 103 ? 14.790 -0.328 -10.053 1.00 93.12 103 SER A CA 1
ATOM 767 C C . SER A 1 103 ? 16.298 -0.496 -10.000 1.00 93.12 103 SER A C 1
ATOM 769 O O . SER A 1 103 ? 17.033 0.459 -9.723 1.00 93.12 103 SER A O 1
ATOM 771 N N . ALA A 1 104 ? 16.742 -1.720 -10.243 1.00 91.25 104 ALA A N 1
ATOM 772 C CA . ALA A 1 104 ? 18.128 -2.060 -10.511 1.00 91.25 104 ALA A CA 1
ATOM 773 C C . ALA A 1 104 ? 18.215 -2.609 -11.934 1.00 91.25 104 ALA A C 1
ATOM 775 O O . ALA A 1 104 ? 17.231 -3.140 -12.435 1.00 91.25 104 ALA A O 1
ATOM 776 N N . SER A 1 105 ? 19.378 -2.461 -12.567 1.00 86.69 105 SER A N 1
ATOM 777 C CA . SER A 1 105 ? 19.613 -2.863 -13.959 1.00 86.69 105 SER A CA 1
ATOM 778 C C . SER A 1 105 ? 20.545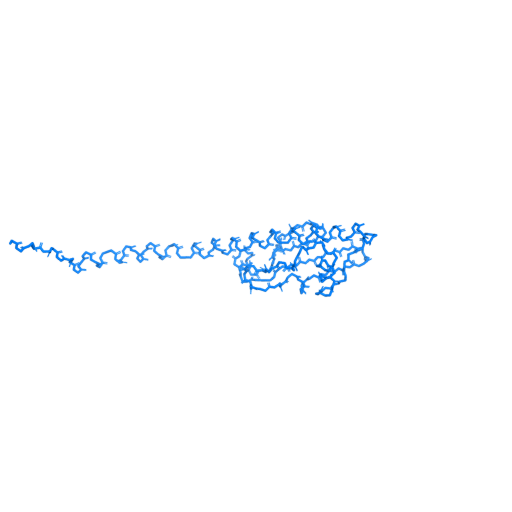 -4.068 -14.112 1.00 86.69 105 SER A C 1
ATOM 780 O O . SER A 1 105 ? 20.860 -4.476 -15.223 1.00 86.69 105 SER A O 1
ATOM 782 N N . ASN A 1 106 ? 21.049 -4.626 -13.005 1.00 85.00 106 ASN A N 1
ATOM 783 C CA . ASN A 1 106 ? 21.910 -5.809 -13.035 1.00 85.00 106 ASN A CA 1
ATOM 784 C C . ASN A 1 106 ? 21.865 -6.576 -11.694 1.00 85.00 106 ASN A C 1
ATOM 786 O O . ASN A 1 106 ? 22.672 -6.282 -10.805 1.00 85.00 106 ASN A O 1
ATOM 790 N N . PRO A 1 107 ? 20.946 -7.544 -11.513 1.00 84.44 107 PRO A N 1
ATOM 791 C CA . PRO A 1 107 ? 19.880 -7.944 -12.442 1.00 84.44 107 PRO A CA 1
ATOM 792 C C . PRO A 1 107 ? 18.763 -6.890 -12.565 1.00 84.44 107 PRO A C 1
ATOM 794 O O . PRO A 1 107 ? 18.512 -6.144 -11.612 1.00 84.44 107 PRO A O 1
ATOM 797 N N . ASP A 1 108 ? 18.100 -6.843 -13.729 1.00 88.44 108 ASP A N 1
ATOM 798 C CA . ASP A 1 108 ? 16.909 -6.014 -13.954 1.00 88.44 108 ASP A CA 1
ATOM 799 C C . ASP A 1 108 ? 15.785 -6.444 -13.010 1.00 88.44 108 ASP A C 1
ATOM 801 O O . ASP A 1 108 ? 15.175 -7.499 -13.165 1.00 88.44 108 ASP A O 1
ATOM 805 N N . THR A 1 109 ? 15.554 -5.634 -11.985 1.00 91.31 109 THR A N 1
ATOM 806 C CA . THR A 1 109 ? 14.593 -5.905 -10.912 1.00 91.31 109 THR A CA 1
ATOM 807 C C . THR A 1 109 ? 13.940 -4.604 -10.494 1.00 91.31 109 THR A C 1
ATOM 809 O O . THR A 1 109 ? 14.505 -3.517 -10.666 1.00 91.31 109 THR A O 1
ATOM 812 N N . TYR A 1 110 ? 12.749 -4.695 -9.913 1.00 92.94 110 TYR A N 1
ATOM 813 C CA . TYR A 1 110 ? 12.086 -3.532 -9.347 1.00 92.94 110 TYR A CA 1
ATOM 814 C C . TYR A 1 110 ? 11.498 -3.849 -7.985 1.00 92.94 110 TYR A C 1
ATOM 816 O O . TYR A 1 110 ? 11.026 -4.951 -7.713 1.00 92.94 110 TYR A O 1
ATOM 824 N N . SER A 1 111 ? 11.460 -2.830 -7.136 1.00 93.12 111 SER A N 1
ATOM 825 C CA . SER A 1 111 ? 10.708 -2.874 -5.897 1.00 93.12 111 SER A CA 1
ATOM 826 C C . SER A 1 111 ? 10.048 -1.539 -5.604 1.00 93.12 111 SER A C 1
ATOM 828 O O . SER A 1 111 ? 10.536 -0.472 -5.974 1.00 93.12 111 SER A O 1
ATOM 830 N N . PHE A 1 112 ? 8.904 -1.582 -4.938 1.00 93.50 112 PHE A N 1
ATOM 831 C CA . PHE A 1 112 ? 8.244 -0.382 -4.446 1.00 93.50 112 PHE A CA 1
ATOM 832 C C . PHE A 1 112 ? 7.367 -0.711 -3.251 1.00 93.50 112 PHE A C 1
ATOM 834 O O . PHE A 1 112 ? 6.972 -1.855 -3.024 1.00 93.50 112 PHE A O 1
ATOM 841 N N . TYR A 1 113 ? 7.028 0.315 -2.482 1.00 93.06 113 TYR A N 1
ATOM 842 C CA . TYR A 1 113 ? 6.098 0.180 -1.375 1.00 93.06 113 TYR A CA 1
ATOM 843 C C . TYR A 1 113 ? 5.281 1.446 -1.175 1.00 93.06 113 TYR A C 1
ATOM 845 O O . TYR A 1 113 ? 5.583 2.501 -1.723 1.00 93.06 113 TYR A O 1
ATOM 853 N N . CYS A 1 114 ? 4.214 1.331 -0.393 1.00 92.81 114 CYS A N 1
ATOM 854 C CA . CYS A 1 114 ? 3.334 2.447 -0.083 1.00 92.81 114 CYS A CA 1
ATOM 855 C C . CYS A 1 114 ? 3.516 2.897 1.365 1.00 92.81 114 CYS A C 1
ATOM 857 O O . CYS A 1 114 ? 3.534 2.073 2.280 1.00 92.81 114 CYS A O 1
ATOM 859 N N . THR A 1 115 ? 3.586 4.204 1.597 1.00 92.06 115 THR A N 1
ATOM 860 C CA . THR A 1 115 ? 3.631 4.770 2.952 1.00 92.06 115 THR A CA 1
ATOM 861 C C . THR A 1 115 ? 2.265 5.317 3.364 1.00 92.06 115 THR A C 1
ATOM 863 O O . THR A 1 115 ? 1.520 5.858 2.537 1.00 92.06 115 THR A O 1
ATOM 866 N N . GLY A 1 116 ? 1.894 5.118 4.634 1.00 90.69 116 GLY A N 1
ATOM 867 C CA . GLY A 1 116 ? 0.576 5.506 5.147 1.00 90.69 116 GLY A CA 1
ATOM 868 C C . GLY A 1 116 ? 0.329 5.101 6.603 1.00 90.69 116 GLY A C 1
ATOM 869 O O . GLY A 1 116 ? 0.788 4.059 7.070 1.00 90.69 116 GLY A O 1
ATOM 870 N N . SER A 1 117 ? -0.440 5.906 7.341 1.00 90.44 117 SER A N 1
ATOM 871 C CA . SER A 1 117 ? -0.752 5.658 8.760 1.00 90.44 117 SER A CA 1
ATOM 872 C C . SER A 1 117 ? -1.546 4.363 8.976 1.00 90.44 117 SER A C 1
ATOM 874 O O . SER A 1 117 ? -1.311 3.635 9.940 1.00 90.44 117 SER A O 1
ATOM 876 N N . SER A 1 118 ? -2.427 4.025 8.037 1.00 89.69 118 SER A N 1
ATOM 877 C CA . SER A 1 118 ? -3.243 2.808 8.063 1.00 89.69 118 SER A CA 1
ATOM 878 C C . SER A 1 118 ? -2.395 1.554 7.846 1.00 89.69 118 SER A C 1
ATOM 880 O O . SER A 1 118 ? -2.737 0.491 8.354 1.00 89.69 118 SER A O 1
ATOM 882 N N . HIS A 1 119 ? -1.260 1.665 7.146 1.00 90.19 119 HIS A N 1
ATOM 883 C CA . HIS A 1 119 ? -0.327 0.548 6.969 1.00 90.19 119 HIS A CA 1
ATOM 884 C C . HIS A 1 119 ? 0.337 0.220 8.296 1.00 90.19 119 HIS A C 1
ATOM 886 O O . HIS A 1 119 ? 0.295 -0.926 8.724 1.00 90.19 119 HIS A O 1
ATOM 892 N N . LYS A 1 120 ? 0.814 1.242 9.014 1.00 89.25 120 LYS A N 1
ATOM 893 C CA . LYS A 1 120 ? 1.402 1.090 10.350 1.00 89.25 120 LYS A CA 1
ATOM 894 C C . LYS A 1 120 ? 0.420 0.462 11.340 1.00 89.25 120 LYS A C 1
ATOM 896 O O . LYS A 1 120 ? 0.817 -0.396 12.122 1.00 89.25 120 LYS A O 1
ATOM 901 N N . GLN A 1 121 ? -0.864 0.814 11.262 1.00 89.69 121 GLN A N 1
ATOM 902 C CA . GLN A 1 121 ? -1.917 0.202 12.083 1.00 89.69 121 GLN A CA 1
ATOM 903 C C . GLN A 1 121 ? -2.157 -1.287 11.767 1.00 89.69 121 GLN A C 1
ATOM 905 O O . GLN A 1 121 ? -2.511 -2.050 12.662 1.00 89.69 121 GLN A O 1
ATOM 910 N N . VAL A 1 122 ? -1.966 -1.711 10.514 1.00 89.50 122 VAL A N 1
ATOM 911 C CA . VAL A 1 122 ? -2.231 -3.088 10.049 1.00 89.50 122 VAL A CA 1
ATOM 912 C C . VAL A 1 122 ? -0.984 -3.983 10.101 1.00 89.50 122 VAL A C 1
ATOM 914 O O . VAL A 1 122 ? -1.077 -5.194 10.316 1.00 89.50 122 VAL A O 1
ATOM 917 N N . LEU A 1 123 ? 0.191 -3.403 9.881 1.00 87.25 123 LEU A N 1
ATOM 918 C CA . LEU A 1 123 ? 1.473 -4.096 9.761 1.00 87.25 123 LEU A CA 1
ATOM 919 C C . LEU A 1 123 ? 2.345 -3.980 11.017 1.00 87.25 123 LEU A C 1
ATOM 921 O O . LEU A 1 123 ? 3.342 -4.684 11.116 1.00 87.25 123 LEU A O 1
ATOM 925 N N . GLY A 1 124 ? 1.942 -3.161 11.993 1.00 86.31 124 GLY A N 1
ATOM 926 C CA . GLY A 1 124 ? 2.608 -3.053 13.289 1.00 86.31 124 GLY A CA 1
ATOM 927 C C . GLY A 1 124 ? 3.751 -2.043 13.309 1.00 86.31 124 GLY A C 1
ATOM 928 O O . GLY A 1 124 ? 4.803 -2.356 13.833 1.00 86.31 124 GLY A O 1
ATOM 929 N N . ASN A 1 125 ? 3.545 -0.828 12.795 1.00 85.75 125 ASN A N 1
ATOM 930 C CA . ASN A 1 125 ? 4.550 0.239 12.620 1.00 85.75 125 ASN A CA 1
ATOM 931 C C . ASN A 1 125 ? 5.468 0.129 11.388 1.00 85.75 125 ASN A C 1
ATOM 933 O O . ASN A 1 125 ? 6.418 0.899 11.266 1.00 85.75 125 ASN A O 1
ATOM 937 N N . THR A 1 126 ? 5.133 -0.731 10.426 1.00 86.75 126 THR A N 1
ATOM 938 C CA . THR A 1 126 ? 5.792 -0.793 9.112 1.00 86.75 126 THR A CA 1
ATOM 939 C C . THR A 1 126 ? 4.907 -0.265 7.985 1.00 86.75 126 THR A C 1
ATOM 941 O O . THR A 1 126 ? 3.676 -0.320 8.047 1.00 86.75 126 THR A O 1
ATOM 944 N N . ASP A 1 127 ? 5.552 0.269 6.950 1.00 89.06 127 ASP A N 1
ATOM 945 C CA . ASP A 1 127 ? 4.907 0.660 5.698 1.00 89.06 127 ASP A CA 1
ATOM 946 C C . ASP A 1 127 ? 4.771 -0.548 4.750 1.00 89.06 127 ASP A C 1
ATOM 948 O O . ASP A 1 127 ? 5.366 -1.608 4.948 1.00 89.06 127 ASP A O 1
ATOM 952 N N . GLY A 1 128 ? 3.926 -0.414 3.733 1.00 88.44 128 GLY A N 1
ATOM 953 C CA . GLY A 1 128 ? 3.589 -1.478 2.796 1.00 88.44 128 GLY A CA 1
ATOM 954 C C . GLY A 1 128 ? 2.273 -1.175 2.078 1.00 88.44 128 GLY A C 1
ATOM 955 O O . GLY A 1 128 ? 1.642 -0.162 2.353 1.00 88.44 128 GLY A O 1
ATOM 956 N N . PRO A 1 129 ? 1.786 -2.040 1.183 1.00 88.50 129 PRO A N 1
ATOM 957 C CA . PRO A 1 129 ? 2.366 -3.310 0.752 1.00 88.50 129 PRO A CA 1
ATOM 958 C C . PRO A 1 129 ? 3.713 -3.115 0.059 1.00 88.50 129 PRO A C 1
ATOM 960 O O . PRO A 1 129 ? 3.926 -2.081 -0.566 1.00 88.50 129 PRO A O 1
ATOM 963 N N . TYR A 1 130 ? 4.603 -4.094 0.198 1.00 90.56 130 TYR A N 1
ATOM 964 C CA . TYR A 1 130 ? 5.880 -4.118 -0.505 1.00 90.56 130 TYR A CA 1
ATOM 965 C C . TYR A 1 130 ? 5.744 -5.026 -1.719 1.00 90.56 130 TYR A C 1
ATOM 967 O O . TYR A 1 130 ? 5.157 -6.102 -1.621 1.00 90.56 130 TYR A O 1
ATOM 975 N N . VAL A 1 131 ? 6.249 -4.587 -2.859 1.00 91.44 131 VAL A N 1
ATOM 976 C CA . VAL A 1 131 ? 6.287 -5.373 -4.088 1.00 91.44 131 VAL A CA 1
ATOM 977 C C . VAL A 1 131 ? 7.734 -5.486 -4.518 1.00 91.44 131 VAL A C 1
ATOM 979 O O . VAL A 1 131 ? 8.436 -4.478 -4.523 1.00 91.44 131 VAL A O 1
ATOM 982 N N . SER A 1 132 ? 8.149 -6.698 -4.873 1.00 89.12 132 SER A N 1
ATOM 983 C CA . SER A 1 132 ? 9.405 -6.967 -5.575 1.00 89.12 132 SER A CA 1
ATOM 984 C C . SER A 1 132 ? 9.124 -8.004 -6.647 1.00 89.12 132 SER A C 1
ATOM 986 O O . SER A 1 132 ? 8.465 -9.002 -6.347 1.00 89.12 132 SER A O 1
ATOM 988 N N . ASP A 1 133 ? 9.578 -7.752 -7.871 1.00 81.88 133 ASP A N 1
ATOM 989 C CA . ASP A 1 133 ? 9.563 -8.726 -8.974 1.00 81.88 133 ASP A CA 1
ATOM 990 C C . ASP A 1 133 ? 8.196 -9.425 -9.139 1.00 81.88 133 ASP A C 1
ATOM 992 O O . ASP A 1 133 ? 8.048 -10.642 -8.999 1.00 81.88 133 ASP A O 1
ATOM 996 N N . GLY A 1 134 ? 7.141 -8.622 -9.301 1.00 77.12 134 GLY A N 1
ATOM 997 C CA . GLY A 1 134 ? 5.770 -9.100 -9.509 1.00 77.12 134 GLY A CA 1
ATOM 998 C C . GLY A 1 134 ? 5.041 -9.646 -8.271 1.00 77.12 134 GLY A C 1
ATOM 999 O O . GLY A 1 134 ? 3.823 -9.834 -8.317 1.00 77.12 134 GLY A O 1
ATOM 1000 N N . GLN A 1 135 ? 5.721 -9.874 -7.143 1.00 81.06 135 GLN A N 1
ATOM 1001 C CA . GLN A 1 135 ? 5.126 -10.474 -5.942 1.00 81.06 135 GLN A CA 1
ATOM 1002 C C . GLN A 1 135 ? 4.885 -9.449 -4.831 1.00 81.06 135 GLN A C 1
ATOM 1004 O O . GLN A 1 135 ? 5.724 -8.599 -4.536 1.00 81.06 135 GLN A O 1
ATOM 1009 N N . VAL A 1 136 ? 3.721 -9.547 -4.177 1.00 79.75 136 VAL A N 1
ATOM 1010 C CA . VAL A 1 136 ? 3.368 -8.695 -3.031 1.00 79.75 136 VAL A CA 1
ATOM 1011 C C . VAL A 1 136 ? 3.824 -9.365 -1.740 1.00 79.75 136 VAL A C 1
ATOM 1013 O O . VAL A 1 136 ? 3.240 -10.356 -1.300 1.00 79.75 136 VAL A O 1
ATOM 1016 N N . TYR A 1 137 ? 4.818 -8.778 -1.088 1.00 77.69 137 TYR A N 1
ATOM 1017 C CA . TYR A 1 137 ? 5.322 -9.223 0.200 1.00 77.69 137 TYR A CA 1
ATOM 1018 C C . TYR A 1 137 ? 4.740 -8.387 1.338 1.00 77.69 137 TYR A C 1
ATOM 1020 O O . TYR A 1 137 ? 4.535 -7.169 1.256 1.00 77.69 137 TYR A O 1
ATOM 1028 N N . ARG A 1 138 ? 4.515 -9.059 2.465 1.00 67.31 138 ARG A N 1
ATOM 1029 C CA . ARG A 1 138 ? 4.358 -8.390 3.751 1.00 67.31 138 ARG A CA 1
ATOM 1030 C C . ARG A 1 138 ? 5.756 -8.274 4.344 1.00 67.31 138 ARG A C 1
ATOM 1032 O O . ARG A 1 138 ? 6.351 -9.307 4.637 1.00 67.31 138 ARG A O 1
ATOM 1039 N N . LEU A 1 139 ? 6.268 -7.053 4.508 1.00 61.84 139 LEU A N 1
ATOM 1040 C CA . LEU A 1 139 ? 7.498 -6.829 5.269 1.00 61.84 139 LEU A CA 1
ATOM 1041 C C . LEU A 1 139 ? 7.249 -7.354 6.687 1.00 61.84 139 LEU A C 1
ATOM 1043 O O . LEU A 1 139 ? 6.496 -6.751 7.457 1.00 61.84 139 LEU A O 1
ATOM 1047 N N . LYS A 1 140 ? 7.787 -8.539 6.987 1.00 47.25 140 LYS A N 1
ATOM 1048 C CA . LYS A 1 140 ? 7.890 -9.021 8.360 1.00 47.25 140 LYS A CA 1
ATOM 1049 C C . LYS A 1 140 ? 9.010 -8.213 9.004 1.00 47.25 140 LYS A C 1
ATOM 1051 O O . LYS A 1 140 ? 10.077 -8.090 8.408 1.00 47.25 140 LYS A O 1
ATOM 1056 N N . GLN A 1 141 ? 8.705 -7.616 10.150 1.00 48.25 141 GLN A N 1
ATOM 1057 C CA . GLN A 1 141 ? 9.723 -7.091 11.057 1.00 48.25 141 GLN A CA 1
ATOM 1058 C C . GLN A 1 141 ? 10.608 -8.221 1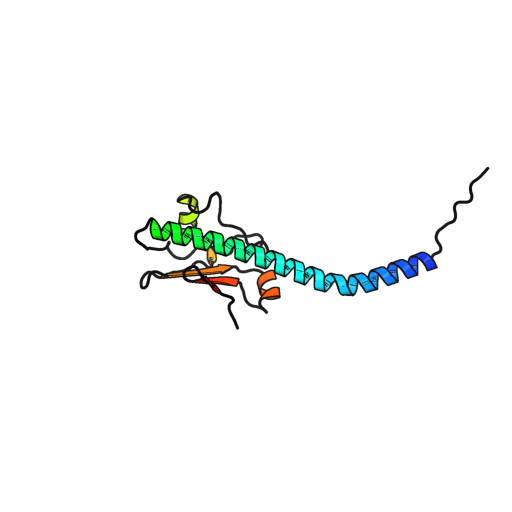1.560 1.00 48.25 141 GLN A C 1
ATOM 1060 O O . GLN A 1 141 ? 10.061 -9.339 11.728 1.00 48.25 141 GLN A O 1
#